Protein AF-A0A940F5U0-F1 (afdb_monomer_lite)

Structure (mmCIF, N/CA/C/O backbone):
data_AF-A0A940F5U0-F1
#
_entry.id   AF-A0A940F5U0-F1
#
loop_
_atom_site.group_PDB
_atom_site.id
_atom_site.type_symbol
_atom_site.label_atom_id
_atom_site.label_alt_id
_atom_site.label_comp_id
_atom_site.label_asym_id
_atom_site.label_entity_id
_atom_site.label_seq_id
_atom_site.pdbx_PDB_ins_code
_atom_site.Cartn_x
_atom_site.Cartn_y
_atom_site.Cartn_z
_atom_site.occupancy
_atom_site.B_iso_or_equiv
_atom_site.auth_seq_id
_atom_site.auth_comp_id
_atom_site.auth_asym_id
_atom_site.auth_atom_id
_atom_site.pdbx_PDB_model_num
ATOM 1 N N . MET A 1 1 ? 65.791 16.416 -3.874 1.00 50.41 1 MET A N 1
ATOM 2 C CA . MET A 1 1 ? 64.591 17.011 -4.514 1.00 50.41 1 MET A CA 1
ATOM 3 C C . MET A 1 1 ? 63.719 16.022 -5.320 1.00 50.41 1 MET A C 1
ATOM 5 O O . MET A 1 1 ? 62.826 16.470 -6.017 1.00 50.41 1 MET A O 1
ATOM 9 N N . ARG A 1 2 ? 63.884 14.686 -5.213 1.00 50.22 2 ARG A N 1
ATOM 10 C CA . ARG A 1 2 ? 63.085 13.700 -5.991 1.00 50.22 2 ARG A CA 1
ATOM 11 C C . ARG A 1 2 ? 61.878 13.083 -5.256 1.00 50.22 2 ARG A C 1
ATOM 13 O O . ARG A 1 2 ? 61.068 12.420 -5.884 1.00 50.22 2 ARG A O 1
ATOM 20 N N . ARG A 1 3 ? 61.740 13.297 -3.940 1.00 48.62 3 ARG A N 1
ATOM 21 C CA . ARG A 1 3 ? 60.676 12.680 -3.115 1.00 48.62 3 ARG A CA 1
ATOM 22 C C . ARG A 1 3 ? 59.359 13.468 -3.087 1.00 48.62 3 ARG A C 1
ATOM 24 O O . ARG A 1 3 ? 58.320 12.882 -2.823 1.00 48.62 3 ARG A O 1
ATOM 31 N N . ALA A 1 4 ? 59.393 14.763 -3.412 1.00 49.12 4 ALA A N 1
ATOM 32 C CA . ALA A 1 4 ? 58.194 15.603 -3.454 1.00 49.12 4 ALA A CA 1
ATOM 33 C C . ALA A 1 4 ? 57.308 15.303 -4.681 1.00 49.12 4 ALA A C 1
ATOM 35 O O . ALA A 1 4 ? 56.089 15.292 -4.562 1.00 49.12 4 ALA A O 1
ATOM 36 N N . GLY A 1 5 ? 57.904 14.977 -5.836 1.00 49.81 5 GLY A N 1
ATOM 37 C CA . GLY A 1 5 ? 57.149 14.674 -7.062 1.00 49.81 5 GLY A CA 1
ATOM 38 C C . GLY A 1 5 ? 56.349 13.368 -6.995 1.00 49.81 5 GLY A C 1
ATOM 39 O O . GLY A 1 5 ? 55.249 13.297 -7.531 1.00 49.81 5 GLY A O 1
ATOM 40 N N . ALA A 1 6 ? 56.861 12.358 -6.283 1.00 55.09 6 ALA A N 1
ATOM 41 C CA . ALA A 1 6 ? 56.169 11.079 -6.116 1.00 55.09 6 ALA A CA 1
ATOM 42 C C . ALA A 1 6 ? 54.923 11.202 -5.221 1.00 55.09 6 ALA A C 1
ATOM 44 O O . ALA A 1 6 ? 53.890 10.614 -5.523 1.00 55.09 6 ALA A O 1
ATOM 45 N N . LEU A 1 7 ? 54.995 12.013 -4.159 1.00 55.41 7 LEU A N 1
ATOM 46 C CA . LEU A 1 7 ? 53.852 12.270 -3.277 1.00 55.41 7 LEU A CA 1
ATOM 47 C C . LEU A 1 7 ? 52.748 13.061 -3.985 1.00 55.41 7 LEU A C 1
ATOM 49 O O . LEU A 1 7 ? 51.576 12.730 -3.835 1.00 55.41 7 LEU A O 1
ATOM 53 N N . VAL A 1 8 ? 53.115 14.051 -4.803 1.00 59.88 8 VAL A N 1
ATOM 54 C CA . VAL A 1 8 ? 52.146 14.822 -5.597 1.00 59.88 8 VAL A CA 1
ATOM 55 C C . VAL A 1 8 ? 51.451 13.931 -6.627 1.00 59.88 8 VAL A C 1
ATOM 57 O O . VAL A 1 8 ? 50.237 14.019 -6.763 1.00 59.88 8 VAL A O 1
ATOM 60 N N . ALA A 1 9 ? 52.177 13.030 -7.296 1.00 60.88 9 ALA A N 1
ATOM 61 C CA . ALA A 1 9 ? 51.595 12.112 -8.276 1.00 60.88 9 ALA A CA 1
ATOM 62 C C . ALA A 1 9 ? 50.605 11.115 -7.646 1.00 60.88 9 ALA A C 1
ATOM 64 O O . ALA A 1 9 ? 49.528 10.895 -8.193 1.00 60.88 9 ALA A O 1
ATOM 65 N N . VAL A 1 10 ? 50.929 10.555 -6.475 1.00 63.38 10 VAL A N 1
ATOM 66 C CA . VAL A 1 10 ? 50.022 9.648 -5.750 1.00 63.38 10 VAL A CA 1
ATOM 67 C C . VAL A 1 10 ? 48.771 10.389 -5.276 1.00 63.38 10 VAL A C 1
ATOM 69 O O . VAL A 1 10 ? 47.666 9.878 -5.440 1.00 63.38 10 VAL A O 1
ATOM 72 N N . LEU A 1 11 ? 48.921 11.615 -4.762 1.00 65.56 11 LEU A N 1
ATOM 73 C CA . LEU A 1 11 ? 47.785 12.437 -4.344 1.00 65.56 11 LEU A CA 1
ATOM 74 C C . LEU A 1 11 ? 46.858 12.765 -5.527 1.00 65.56 11 LEU A C 1
ATOM 76 O O . LEU A 1 11 ? 45.642 12.701 -5.386 1.00 65.56 11 LEU A O 1
ATOM 80 N N . LEU A 1 12 ? 47.427 13.061 -6.701 1.00 63.50 12 LEU A N 1
ATOM 81 C CA . LEU A 1 12 ? 46.672 13.370 -7.918 1.00 63.50 12 LEU A CA 1
ATOM 82 C C . LEU A 1 12 ? 45.922 12.149 -8.459 1.00 63.50 12 LEU A C 1
ATOM 84 O O . LEU A 1 12 ? 44.781 12.291 -8.883 1.00 63.50 12 LEU A O 1
ATOM 88 N N . VAL A 1 13 ? 46.515 10.952 -8.389 1.00 66.00 13 VAL A N 1
ATOM 89 C CA . VAL A 1 13 ? 45.855 9.694 -8.783 1.00 66.00 13 VAL A CA 1
ATOM 90 C C . VAL A 1 13 ? 44.726 9.335 -7.816 1.00 66.00 13 VAL A C 1
ATOM 92 O O . VAL A 1 13 ? 43.636 8.990 -8.264 1.00 66.00 13 VAL A O 1
ATOM 95 N N . VAL A 1 14 ? 44.936 9.474 -6.504 1.00 62.88 14 VAL A N 1
ATOM 96 C CA . VAL A 1 14 ? 43.884 9.241 -5.497 1.00 62.88 14 VAL A CA 1
ATOM 97 C C . VAL A 1 14 ? 42.741 10.247 -5.660 1.00 62.88 14 VAL A C 1
ATOM 99 O O . VAL A 1 14 ? 41.576 9.856 -5.614 1.00 62.88 14 VAL A O 1
ATOM 102 N N . LEU A 1 15 ? 43.053 11.518 -5.938 1.00 62.47 15 LEU A N 1
ATOM 103 C CA . LEU A 1 15 ? 42.054 12.544 -6.236 1.00 62.47 15 LEU A CA 1
ATOM 104 C C . LEU A 1 15 ? 41.286 12.229 -7.531 1.00 62.47 15 LEU A C 1
ATOM 106 O O . LEU A 1 15 ? 40.072 12.392 -7.562 1.00 62.47 15 LEU A O 1
ATOM 110 N N . LEU A 1 16 ? 41.954 11.727 -8.578 1.00 58.72 16 LEU A N 1
ATOM 111 C CA . LEU A 1 16 ? 41.307 11.338 -9.839 1.00 58.72 16 LEU A CA 1
ATOM 112 C C . LEU A 1 16 ? 40.365 10.134 -9.664 1.00 58.72 16 LEU A C 1
ATOM 114 O O . LEU A 1 16 ? 39.284 10.110 -10.250 1.00 58.72 16 LEU A O 1
ATOM 118 N N . VAL A 1 17 ? 40.754 9.157 -8.837 1.00 60.25 17 VAL A N 1
ATOM 119 C CA . VAL A 1 17 ? 39.929 7.985 -8.499 1.00 60.25 17 VAL A CA 1
ATOM 120 C C . VAL A 1 17 ? 38.718 8.396 -7.654 1.00 60.25 17 VAL A C 1
ATOM 122 O O . VAL A 1 17 ? 37.606 7.950 -7.932 1.00 60.25 17 VAL A O 1
ATOM 125 N N . LEU A 1 18 ? 38.895 9.306 -6.689 1.00 56.06 18 LEU A N 1
ATOM 126 C CA . LEU A 1 18 ? 37.797 9.875 -5.894 1.00 56.06 18 LEU A CA 1
ATOM 127 C C . LEU A 1 18 ? 36.843 10.734 -6.739 1.00 56.06 18 LEU A C 1
ATOM 129 O O . LEU A 1 18 ? 35.634 10.688 -6.532 1.00 56.06 18 LEU A O 1
ATOM 133 N N . LEU A 1 19 ? 37.358 11.476 -7.723 1.00 55.09 19 LEU A N 1
ATOM 134 C CA . LEU A 1 19 ? 36.536 12.270 -8.639 1.00 55.09 19 LEU A CA 1
ATOM 135 C C . LEU A 1 19 ? 35.773 11.397 -9.648 1.00 55.09 19 LEU A C 1
ATOM 137 O O . LEU A 1 19 ? 34.641 11.731 -9.986 1.00 55.09 19 LEU A O 1
ATOM 141 N N . CYS A 1 20 ? 36.328 10.260 -10.082 1.00 52.28 20 CYS A N 1
ATOM 142 C CA . CYS A 1 20 ? 35.603 9.314 -10.939 1.00 52.28 20 CYS A CA 1
ATOM 143 C C . CYS A 1 20 ? 34.516 8.542 -10.171 1.00 52.28 20 CYS A C 1
ATOM 145 O O . CYS A 1 20 ? 33.451 8.284 -10.733 1.00 52.28 20 CYS A O 1
ATOM 147 N N . ALA A 1 21 ? 34.729 8.243 -8.884 1.00 48.53 21 ALA A N 1
ATOM 148 C CA . ALA A 1 21 ? 33.741 7.569 -8.035 1.00 48.53 21 ALA A CA 1
ATOM 149 C C . ALA A 1 21 ? 32.505 8.434 -7.701 1.00 48.53 21 ALA A C 1
ATOM 151 O O . ALA A 1 21 ? 31.479 7.896 -7.296 1.00 48.53 21 ALA A O 1
ATOM 152 N N . CYS A 1 22 ? 32.564 9.752 -7.926 1.00 50.69 22 CYS A N 1
ATOM 153 C CA . CYS A 1 22 ? 31.440 10.677 -7.729 1.00 50.69 22 CYS A CA 1
ATOM 154 C C . CYS A 1 22 ? 30.674 11.018 -9.025 1.00 50.69 22 CYS A C 1
ATOM 156 O O . CYS A 1 22 ? 29.855 11.935 -9.025 1.00 50.69 22 CYS A O 1
ATOM 158 N N . THR A 1 23 ? 30.912 10.306 -10.135 1.00 48.03 23 THR A N 1
ATOM 159 C CA . THR A 1 23 ? 30.204 10.532 -11.414 1.00 48.03 23 THR A CA 1
ATOM 160 C C . THR A 1 23 ? 29.040 9.574 -11.670 1.00 48.03 23 THR A C 1
ATOM 162 O O . THR A 1 23 ? 28.648 9.370 -12.821 1.00 48.03 23 THR A O 1
ATOM 165 N N . THR A 1 24 ? 28.390 9.052 -10.625 1.00 50.66 24 THR A N 1
ATOM 166 C CA . THR A 1 24 ? 26.987 8.631 -10.757 1.00 50.66 24 THR A CA 1
ATOM 167 C C . THR A 1 24 ? 26.139 9.882 -10.949 1.00 50.66 24 THR A C 1
ATOM 169 O O . THR A 1 24 ? 25.571 10.472 -10.035 1.00 50.66 24 THR A O 1
ATOM 172 N N . ARG A 1 25 ? 26.129 10.334 -12.201 1.00 46.19 25 ARG A N 1
ATOM 173 C CA . ARG A 1 25 ? 25.286 11.389 -12.733 1.00 46.19 25 ARG A CA 1
ATOM 174 C C . ARG A 1 25 ? 23.859 11.095 -12.287 1.00 46.19 25 ARG A C 1
ATOM 176 O O . ARG A 1 25 ? 23.251 10.144 -12.778 1.00 46.19 25 ARG A O 1
ATOM 183 N N . ALA A 1 26 ? 23.342 11.897 -11.362 1.00 47.44 26 ALA A N 1
ATOM 184 C CA . ALA A 1 26 ? 21.916 11.944 -11.088 1.00 47.44 26 ALA A CA 1
ATOM 185 C C . ALA A 1 26 ? 21.202 12.107 -12.443 1.00 47.44 26 ALA A C 1
ATOM 187 O O . ALA A 1 26 ? 21.392 13.116 -13.125 1.00 47.44 26 ALA A O 1
ATOM 188 N N . GLY A 1 27 ? 20.499 11.063 -12.893 1.00 49.84 27 GLY A N 1
ATOM 189 C CA . GLY A 1 27 ? 19.771 11.050 -14.165 1.00 49.84 27 GLY A CA 1
ATOM 190 C C . GLY A 1 27 ? 20.209 10.032 -15.228 1.00 49.84 27 GLY A C 1
ATOM 191 O O . GLY A 1 27 ? 19.512 9.931 -16.240 1.00 49.84 27 GLY A O 1
ATOM 192 N N . SER A 1 28 ? 21.291 9.261 -15.042 1.00 55.22 28 SER A N 1
ATOM 193 C CA . SER A 1 28 ? 21.504 8.062 -15.877 1.00 55.22 28 SER A CA 1
ATOM 194 C C . SER A 1 28 ? 20.509 6.975 -15.449 1.00 55.22 28 SER A C 1
ATOM 196 O O . SER A 1 28 ? 20.365 6.781 -14.240 1.00 55.22 28 SER A O 1
ATOM 198 N N . PRO A 1 29 ? 19.810 6.288 -16.375 1.00 62.50 29 PRO A N 1
ATOM 199 C CA . PRO A 1 29 ? 18.928 5.184 -16.007 1.00 62.50 29 PRO A CA 1
ATOM 200 C C . PRO A 1 29 ? 19.711 4.149 -15.197 1.00 62.50 29 PRO A C 1
ATOM 202 O O . PRO A 1 29 ? 20.870 3.850 -15.513 1.00 62.50 29 PRO A O 1
ATOM 205 N N . ALA A 1 30 ? 19.098 3.646 -14.126 1.00 70.50 30 ALA A N 1
ATOM 206 C CA . ALA A 1 30 ? 19.674 2.549 -13.366 1.00 70.50 30 ALA A CA 1
ATOM 207 C C . ALA A 1 30 ? 19.835 1.326 -14.284 1.00 70.50 30 ALA A C 1
ATOM 209 O O . ALA A 1 30 ? 19.037 1.112 -15.196 1.00 70.50 30 ALA A O 1
ATOM 210 N N . GLY A 1 31 ? 20.862 0.507 -14.041 1.00 82.06 31 GLY A N 1
ATOM 211 C CA . GLY A 1 31 ? 20.922 -0.813 -14.664 1.00 82.06 31 GLY A CA 1
ATOM 212 C C . GLY A 1 31 ? 19.680 -1.618 -14.277 1.00 82.06 31 GLY A C 1
ATOM 213 O O . GLY A 1 31 ? 19.194 -1.494 -13.153 1.00 82.06 31 GLY A O 1
ATOM 214 N N . GLU A 1 32 ? 19.166 -2.444 -15.189 1.00 87.75 32 GLU A N 1
ATOM 215 C CA . GLU A 1 32 ? 17.914 -3.185 -14.980 1.00 87.75 32 GLU A CA 1
ATOM 216 C C . GLU A 1 32 ? 17.922 -4.006 -13.679 1.00 87.75 32 GLU A C 1
ATOM 218 O O . GLU A 1 32 ? 16.943 -3.998 -12.938 1.00 87.75 32 GLU A O 1
ATOM 223 N N . SER A 1 33 ? 19.048 -4.646 -13.349 1.00 87.56 33 SER A N 1
ATOM 224 C CA . SER A 1 33 ? 19.216 -5.389 -12.096 1.00 87.56 33 SER A CA 1
ATOM 225 C C . SER A 1 33 ? 19.124 -4.499 -10.854 1.00 87.56 33 SER A C 1
ATOM 227 O O . SER A 1 33 ? 18.474 -4.879 -9.888 1.00 87.56 33 SER A O 1
ATOM 229 N N . ALA A 1 34 ? 19.723 -3.306 -10.889 1.00 89.62 34 ALA A N 1
ATOM 230 C CA . ALA A 1 34 ? 19.695 -2.365 -9.772 1.00 89.62 34 ALA A CA 1
ATOM 231 C C . ALA A 1 34 ? 18.292 -1.777 -9.567 1.00 89.62 34 ALA A C 1
ATOM 233 O O . ALA A 1 34 ? 17.826 -1.660 -8.437 1.00 89.62 34 ALA A O 1
ATOM 234 N N . TRP A 1 35 ? 17.592 -1.449 -10.659 1.00 92.88 35 TRP A N 1
ATOM 235 C CA . TRP A 1 35 ? 16.200 -1.009 -10.578 1.00 92.88 35 TRP A CA 1
ATOM 236 C C . TRP A 1 35 ? 15.288 -2.118 -10.043 1.00 92.88 35 TRP A C 1
ATOM 238 O O . TRP A 1 35 ? 14.481 -1.846 -9.159 1.00 92.88 35 TRP A O 1
ATOM 248 N N . ARG A 1 36 ? 15.448 -3.366 -10.512 1.00 93.00 36 ARG A N 1
ATOM 249 C CA . ARG A 1 36 ? 14.685 -4.519 -10.002 1.00 93.00 36 ARG A CA 1
ATOM 250 C C . ARG A 1 36 ? 14.919 -4.757 -8.516 1.00 93.00 36 ARG A C 1
ATOM 252 O O . ARG A 1 36 ? 13.953 -4.938 -7.789 1.00 93.00 36 ARG A O 1
ATOM 259 N N . GLU A 1 37 ? 16.169 -4.734 -8.061 1.00 92.62 37 GLU A N 1
ATOM 260 C CA . GLU A 1 37 ? 16.502 -4.886 -6.639 1.00 92.62 37 GLU A CA 1
ATOM 261 C C . GLU A 1 37 ? 15.839 -3.788 -5.799 1.00 92.62 37 GLU A C 1
ATOM 263 O O . GLU A 1 37 ? 15.273 -4.053 -4.739 1.00 92.62 37 GLU A O 1
ATOM 268 N N . GLN A 1 38 ? 15.842 -2.548 -6.294 1.00 93.75 38 GLN A N 1
ATOM 269 C CA . GLN A 1 38 ? 15.208 -1.443 -5.587 1.00 93.75 38 GLN A CA 1
ATOM 270 C C . GLN A 1 38 ? 13.675 -1.523 -5.611 1.00 93.75 38 GLN A C 1
ATOM 272 O O . GLN A 1 38 ? 13.039 -1.186 -4.611 1.00 93.75 38 GLN A O 1
ATOM 277 N N . ALA A 1 39 ? 13.089 -2.003 -6.711 1.00 95.25 39 ALA A N 1
ATOM 278 C CA . ALA A 1 39 ? 11.664 -2.299 -6.814 1.00 95.25 39 ALA A CA 1
ATOM 279 C C . ALA A 1 39 ? 11.258 -3.421 -5.841 1.00 95.25 39 ALA A C 1
ATOM 281 O O . ALA A 1 39 ? 10.289 -3.268 -5.103 1.00 95.25 39 ALA A O 1
ATOM 282 N N . ASP A 1 40 ? 12.030 -4.509 -5.770 1.00 95.56 40 ASP A N 1
ATOM 283 C CA . ASP A 1 40 ? 11.808 -5.602 -4.819 1.00 95.56 40 ASP A CA 1
ATOM 284 C C . ASP A 1 40 ? 11.850 -5.097 -3.374 1.00 95.56 40 ASP A C 1
ATOM 286 O O . ASP A 1 40 ? 10.932 -5.343 -2.590 1.00 95.56 40 ASP A O 1
ATOM 290 N N . LYS A 1 41 ? 12.876 -4.303 -3.045 1.00 95.38 41 LYS A N 1
ATOM 291 C CA . LYS A 1 41 ? 13.051 -3.715 -1.718 1.00 95.38 41 LYS A CA 1
ATOM 292 C C . LYS A 1 41 ? 11.865 -2.834 -1.321 1.00 95.38 41 LYS A C 1
ATOM 294 O O . LYS A 1 41 ? 11.351 -2.966 -0.210 1.00 95.38 41 LYS A O 1
ATOM 299 N N . VAL A 1 42 ? 11.431 -1.927 -2.199 1.00 97.38 42 VAL A N 1
ATOM 300 C CA . VAL A 1 42 ? 10.359 -0.975 -1.870 1.00 97.38 42 VAL A CA 1
ATOM 301 C C . VAL A 1 42 ? 8.988 -1.655 -1.804 1.00 97.38 42 VAL A C 1
ATOM 303 O O . VAL A 1 42 ? 8.193 -1.330 -0.922 1.00 97.38 42 VAL A O 1
ATOM 306 N N . LEU A 1 43 ? 8.725 -2.642 -2.667 1.00 97.62 43 LEU A N 1
ATOM 307 C CA . LEU A 1 43 ? 7.508 -3.454 -2.603 1.00 97.62 43 LEU A CA 1
ATOM 308 C C . LEU A 1 43 ? 7.493 -4.308 -1.331 1.00 97.62 43 LEU A C 1
ATOM 310 O O . LEU A 1 43 ? 6.488 -4.330 -0.623 1.00 97.62 43 LEU A O 1
ATOM 314 N N . GLY A 1 44 ? 8.623 -4.920 -0.968 1.00 96.94 44 GLY A N 1
ATOM 315 C CA . GLY A 1 44 ? 8.777 -5.638 0.298 1.00 96.94 44 GLY A CA 1
ATOM 316 C C . GLY A 1 44 ? 8.560 -4.741 1.522 1.00 96.94 44 GLY A C 1
ATOM 317 O O . GLY A 1 44 ? 7.911 -5.155 2.483 1.00 96.94 44 GLY A O 1
ATOM 318 N N . ALA A 1 45 ? 9.026 -3.489 1.482 1.00 97.81 45 ALA A N 1
ATOM 319 C CA . ALA A 1 45 ? 8.753 -2.508 2.531 1.00 97.81 45 ALA A CA 1
ATOM 320 C C . ALA A 1 45 ? 7.255 -2.171 2.632 1.00 97.81 45 ALA A C 1
ATOM 322 O O . ALA A 1 45 ? 6.710 -2.153 3.735 1.00 97.81 45 ALA A O 1
ATOM 323 N N . ALA A 1 46 ? 6.571 -1.967 1.502 1.00 98.25 46 ALA A N 1
ATOM 324 C CA . ALA A 1 46 ? 5.128 -1.722 1.474 1.00 98.25 46 ALA A CA 1
ATOM 325 C C . ALA A 1 46 ? 4.328 -2.908 2.030 1.00 98.25 46 ALA A C 1
ATOM 327 O O . ALA A 1 46 ? 3.452 -2.716 2.877 1.00 98.25 46 ALA A O 1
ATOM 328 N N . MET A 1 47 ? 4.675 -4.132 1.620 1.00 98.31 47 MET A N 1
ATOM 329 C CA . MET A 1 47 ? 4.083 -5.363 2.148 1.00 98.31 47 MET A CA 1
ATOM 330 C C . MET A 1 47 ? 4.316 -5.501 3.653 1.00 98.31 47 MET A C 1
ATOM 332 O O . MET A 1 47 ? 3.382 -5.808 4.387 1.00 98.31 47 MET A O 1
ATOM 336 N N . SER A 1 48 ? 5.536 -5.239 4.132 1.00 98.25 48 SER A N 1
ATOM 337 C CA . SER A 1 48 ? 5.864 -5.273 5.562 1.00 98.25 48 SER A CA 1
ATOM 338 C C . SER A 1 48 ? 5.004 -4.285 6.356 1.00 98.25 48 SER A C 1
ATOM 340 O O . SER A 1 48 ? 4.340 -4.679 7.315 1.00 98.25 48 SER A O 1
ATOM 342 N N . SER A 1 49 ? 4.907 -3.030 5.900 1.00 98.50 49 SER A N 1
ATOM 343 C CA . SER A 1 49 ? 4.078 -2.008 6.549 1.00 98.50 49 SER A CA 1
ATOM 344 C C . SER A 1 49 ? 2.586 -2.366 6.549 1.00 98.50 49 SER A C 1
ATOM 346 O O . SER A 1 49 ? 1.906 -2.170 7.560 1.00 98.50 49 SER A O 1
ATOM 348 N N . LEU A 1 50 ? 2.057 -2.926 5.456 1.00 98.44 50 LEU A N 1
ATOM 349 C CA . LEU A 1 50 ? 0.674 -3.419 5.404 1.00 98.44 50 LEU A CA 1
ATOM 350 C C . LEU A 1 50 ? 0.460 -4.646 6.296 1.00 98.44 50 LEU A C 1
ATOM 352 O O . LEU A 1 50 ? -0.581 -4.749 6.940 1.00 98.44 50 LEU A O 1
ATOM 356 N N . GLY A 1 51 ? 1.446 -5.537 6.396 1.00 98.00 51 GLY A N 1
ATOM 357 C CA . GLY A 1 51 ? 1.442 -6.657 7.335 1.00 98.00 51 GLY A CA 1
ATOM 358 C C . GLY A 1 51 ? 1.376 -6.181 8.786 1.00 98.00 51 GLY A C 1
ATOM 359 O O . GLY A 1 51 ? 0.563 -6.677 9.562 1.00 98.00 51 GL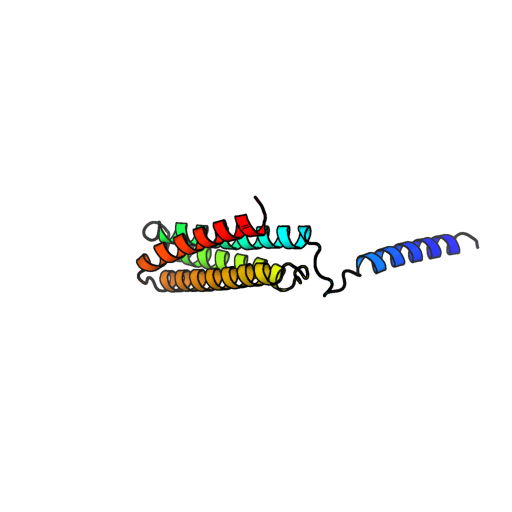Y A O 1
ATOM 360 N N . THR A 1 52 ? 2.143 -5.147 9.141 1.00 98.25 52 THR A N 1
ATOM 361 C CA . THR A 1 52 ? 2.038 -4.486 10.448 1.00 98.25 52 THR A CA 1
ATOM 362 C C . THR A 1 52 ? 0.635 -3.931 10.685 1.00 98.25 52 THR A C 1
ATOM 364 O O . THR A 1 52 ? 0.048 -4.175 11.739 1.00 98.25 52 THR A O 1
ATOM 367 N N . ALA A 1 53 ? 0.059 -3.228 9.707 1.00 98.06 53 ALA A N 1
ATOM 368 C CA . ALA A 1 53 ? -1.300 -2.710 9.828 1.00 98.06 53 ALA A CA 1
ATOM 369 C C . ALA A 1 53 ? -2.335 -3.826 9.996 1.00 98.06 53 ALA A C 1
ATOM 371 O O . ALA A 1 53 ? -3.236 -3.704 10.823 1.00 98.06 53 ALA A O 1
ATOM 372 N N . ARG A 1 54 ? -2.183 -4.935 9.270 1.00 97.38 54 ARG A N 1
ATOM 373 C CA . ARG A 1 54 ? -3.026 -6.120 9.417 1.00 97.38 54 ARG A CA 1
ATOM 374 C C . ARG A 1 54 ? -2.971 -6.675 10.839 1.00 97.38 54 ARG A C 1
ATOM 376 O O . ARG A 1 54 ? -4.026 -6.850 11.434 1.00 97.38 54 ARG A O 1
ATOM 383 N N . VAL A 1 55 ? -1.775 -6.869 11.400 1.00 96.81 55 VAL A N 1
ATOM 384 C CA . VAL A 1 55 ? -1.606 -7.348 12.784 1.00 96.81 55 VAL A CA 1
ATOM 385 C C . VAL A 1 55 ? -2.284 -6.405 13.777 1.00 96.81 55 VAL A C 1
ATOM 387 O O . VAL A 1 55 ? -3.002 -6.868 14.661 1.00 96.81 55 VAL A O 1
ATOM 390 N N . VAL A 1 56 ? -2.120 -5.089 13.611 1.00 97.06 56 VAL A N 1
ATOM 391 C CA . VAL A 1 56 ? -2.790 -4.100 14.469 1.00 97.06 56 VAL A CA 1
ATOM 392 C C . VAL A 1 56 ? -4.312 -4.221 14.377 1.00 97.06 56 VAL A C 1
ATOM 394 O O . VAL A 1 56 ? -4.990 -4.209 15.398 1.00 97.06 56 VAL A O 1
ATOM 397 N N . LEU A 1 57 ? -4.855 -4.367 13.168 1.00 96.25 57 LEU A N 1
ATOM 398 C CA . LEU A 1 57 ? -6.295 -4.495 12.959 1.00 96.25 57 LEU A CA 1
ATOM 399 C C . LEU A 1 57 ? -6.865 -5.834 13.444 1.00 96.25 57 LEU A C 1
ATOM 401 O O . LEU A 1 57 ? -8.034 -5.888 13.816 1.00 96.25 57 LEU A O 1
ATOM 405 N N . GLU A 1 58 ? -6.100 -6.921 13.389 1.00 95.19 58 GLU A N 1
ATOM 406 C CA . GLU A 1 58 ? -6.516 -8.247 13.869 1.00 95.19 58 GLU A CA 1
ATOM 407 C C . GLU A 1 58 ? -6.515 -8.344 15.402 1.00 95.19 58 GLU A C 1
ATOM 409 O O . GLU A 1 58 ? -7.237 -9.170 15.948 1.00 95.19 58 GLU A O 1
ATOM 414 N N . ASN A 1 59 ? -5.754 -7.482 16.085 1.00 94.31 59 ASN A N 1
ATOM 415 C CA . ASN A 1 59 ? -5.591 -7.476 17.542 1.00 94.31 59 ASN A CA 1
ATOM 416 C C . ASN A 1 59 ? -6.067 -6.146 18.164 1.00 94.31 59 ASN A C 1
ATOM 418 O O . ASN A 1 59 ? -5.507 -5.682 19.158 1.00 94.31 59 ASN A O 1
ATOM 422 N N . ASP A 1 60 ? -7.075 -5.498 17.573 1.00 86.25 60 ASP A N 1
ATOM 423 C CA . ASP A 1 60 ? -7.537 -4.160 17.975 1.00 86.25 60 ASP A CA 1
ATOM 424 C C . ASP A 1 60 ? -8.138 -4.104 19.391 1.00 86.25 60 ASP A C 1
ATOM 426 O O . ASP A 1 60 ? -8.158 -3.036 20.002 1.00 86.25 60 ASP A O 1
ATOM 430 N N . THR A 1 61 ? -8.574 -5.242 19.939 1.00 88.81 61 THR A N 1
ATOM 431 C CA . THR A 1 61 ? -9.038 -5.369 21.331 1.00 88.81 61 THR A CA 1
ATOM 432 C C . THR A 1 61 ? -7.927 -5.683 22.330 1.00 88.81 61 THR A C 1
ATOM 434 O O . THR A 1 61 ? -8.076 -5.383 23.514 1.00 88.81 61 THR A O 1
ATOM 437 N N . ASP A 1 62 ? -6.827 -6.275 21.864 1.00 92.81 62 ASP A N 1
ATOM 438 C CA . ASP A 1 62 ? -5.791 -6.868 22.719 1.00 92.81 62 ASP A CA 1
ATOM 439 C C . ASP A 1 62 ? -4.524 -5.999 22.788 1.00 92.81 62 ASP A C 1
ATOM 441 O O . ASP A 1 62 ? -3.692 -6.153 23.686 1.00 92.81 62 ASP A O 1
ATOM 445 N N . LEU A 1 63 ? -4.376 -5.052 21.857 1.00 93.56 63 LEU A N 1
ATOM 446 C CA . LEU A 1 63 ? -3.273 -4.100 21.826 1.00 93.56 63 LEU A CA 1
ATOM 447 C C . LEU A 1 63 ? -3.617 -2.814 22.591 1.00 93.56 63 LEU A C 1
ATOM 449 O O . LEU A 1 63 ? -4.660 -2.204 22.348 1.00 93.56 63 LEU A O 1
ATOM 453 N N . PRO A 1 64 ? -2.710 -2.303 23.448 1.00 96.31 64 PRO A N 1
ATOM 454 C CA . PRO A 1 64 ? -2.862 -0.967 24.004 1.00 96.31 64 PRO A CA 1
ATOM 455 C C . PRO A 1 64 ? -2.977 0.072 22.882 1.00 96.31 64 PRO A C 1
ATOM 457 O O . PRO A 1 64 ? -2.092 0.172 22.032 1.00 96.31 64 PRO A O 1
ATOM 460 N N . HIS A 1 65 ? -4.029 0.892 22.899 1.00 94.88 65 HIS A N 1
ATOM 461 C CA . HIS A 1 65 ? -4.276 1.893 21.855 1.00 94.88 65 HIS A CA 1
ATOM 462 C C . HIS A 1 65 ? -3.051 2.784 21.527 1.00 94.88 65 HIS A C 1
ATOM 464 O O . HIS A 1 65 ? -2.736 2.934 20.345 1.00 94.88 65 HIS A O 1
ATOM 470 N N . PRO A 1 66 ? -2.279 3.308 22.507 1.00 96.94 66 PRO A N 1
ATOM 471 C CA . PRO A 1 66 ? -1.067 4.076 22.203 1.00 96.94 66 PRO A CA 1
ATOM 472 C C . PRO A 1 66 ? -0.017 3.280 21.417 1.00 96.94 66 PRO A C 1
ATOM 474 O O . PRO A 1 66 ? 0.650 3.830 20.544 1.00 96.94 66 PRO A O 1
ATOM 477 N N . TYR A 1 67 ? 0.110 1.980 21.695 1.00 96.56 67 TYR A N 1
ATOM 478 C CA . TYR A 1 67 ? 1.029 1.098 20.982 1.00 96.56 67 TYR A CA 1
ATOM 479 C C . TYR A 1 67 ? 0.589 0.895 19.528 1.00 96.56 67 TYR A C 1
ATOM 481 O O . TYR A 1 67 ? 1.415 1.002 18.623 1.00 96.56 67 TYR A O 1
ATOM 489 N N . ALA A 1 68 ? -0.708 0.673 19.288 1.00 96.81 68 ALA A N 1
ATOM 490 C CA . ALA A 1 68 ? -1.262 0.539 17.941 1.00 96.81 68 ALA A CA 1
ATOM 491 C C . ALA A 1 68 ? -1.022 1.799 17.087 1.00 96.81 68 ALA A C 1
ATOM 493 O O . ALA A 1 68 ? -0.594 1.698 15.936 1.00 96.81 68 ALA A O 1
ATOM 494 N N . VAL A 1 69 ? -1.232 2.988 17.664 1.00 97.38 69 VAL A N 1
ATOM 495 C CA . VAL A 1 69 ? -1.011 4.271 16.977 1.00 97.38 69 VAL A CA 1
ATOM 496 C C . VAL A 1 69 ? 0.459 4.462 16.596 1.00 97.38 69 VAL A C 1
ATOM 498 O O . VAL A 1 69 ? 0.744 4.745 15.432 1.00 97.38 69 VAL A O 1
ATOM 501 N N . VAL A 1 70 ? 1.389 4.274 17.540 1.00 97.88 70 VAL A N 1
ATOM 502 C CA . VAL A 1 70 ? 2.834 4.431 17.283 1.00 97.88 70 VAL A CA 1
ATOM 503 C C . VAL A 1 70 ? 3.319 3.417 16.247 1.00 97.88 70 VAL A C 1
ATOM 505 O O . VAL A 1 70 ? 3.986 3.785 15.286 1.00 97.88 70 VAL A O 1
ATOM 508 N N . THR A 1 71 ? 2.898 2.159 16.373 1.00 97.94 71 THR A N 1
ATOM 509 C CA . THR A 1 71 ? 3.274 1.084 15.444 1.00 97.94 71 THR A CA 1
ATOM 510 C C . THR A 1 71 ? 2.870 1.405 13.999 1.00 97.94 71 THR A C 1
ATOM 512 O O . THR A 1 71 ? 3.647 1.202 13.065 1.00 97.94 71 THR A O 1
ATOM 515 N N . LEU A 1 72 ? 1.671 1.961 13.791 1.00 98.12 72 LEU A N 1
ATOM 516 C CA . LEU A 1 72 ? 1.212 2.380 12.463 1.00 98.12 72 LEU A CA 1
ATOM 517 C C . LEU A 1 72 ? 1.977 3.601 11.932 1.00 98.12 72 LEU A C 1
ATOM 519 O O . LEU A 1 72 ? 2.260 3.672 10.736 1.00 98.12 72 LEU A O 1
ATOM 523 N N . GLN A 1 73 ? 2.330 4.554 12.796 1.00 98.00 73 GLN A N 1
ATOM 524 C CA . GLN A 1 73 ? 3.144 5.713 12.410 1.00 98.00 73 GLN A CA 1
ATOM 525 C C . GLN A 1 73 ? 4.558 5.300 11.981 1.00 98.00 73 GLN A C 1
ATOM 527 O O . GLN A 1 73 ? 5.073 5.817 10.983 1.00 98.00 73 GLN A O 1
ATOM 532 N N . ASP A 1 74 ? 5.161 4.334 12.672 1.00 98.06 74 ASP A N 1
ATOM 533 C CA . ASP A 1 74 ? 6.471 3.780 12.321 1.00 98.06 74 ASP A CA 1
ATOM 534 C C . ASP A 1 74 ? 6.430 3.035 10.980 1.00 98.06 74 ASP A C 1
ATOM 536 O O . ASP A 1 74 ? 7.336 3.189 10.150 1.00 98.06 74 ASP A O 1
ATOM 540 N N . ALA A 1 75 ? 5.351 2.288 10.725 1.00 97.88 75 ALA A N 1
ATOM 541 C CA . ALA A 1 75 ? 5.118 1.612 9.450 1.00 97.88 75 ALA A CA 1
ATOM 542 C C . ALA A 1 75 ? 4.989 2.608 8.281 1.00 97.88 75 ALA A C 1
ATOM 544 O O . ALA A 1 75 ? 5.603 2.407 7.228 1.00 97.88 75 ALA A O 1
ATOM 545 N N . ILE A 1 76 ? 4.249 3.710 8.467 1.00 98.00 76 ILE A N 1
ATOM 546 C CA . ILE A 1 76 ? 4.119 4.789 7.470 1.00 98.00 76 ILE A CA 1
ATOM 547 C C . ILE A 1 76 ? 5.468 5.471 7.231 1.00 98.00 76 ILE A C 1
ATOM 549 O O . ILE A 1 76 ? 5.887 5.647 6.088 1.00 98.00 76 ILE A O 1
ATOM 553 N N . THR A 1 77 ? 6.176 5.830 8.302 1.00 97.62 77 THR A N 1
ATOM 554 C CA . THR A 1 77 ? 7.472 6.519 8.218 1.00 97.62 77 THR A CA 1
ATOM 555 C C . THR A 1 77 ? 8.510 5.667 7.493 1.00 97.62 77 THR A C 1
ATOM 557 O O . THR A 1 77 ? 9.284 6.175 6.680 1.00 97.62 77 THR A O 1
ATOM 560 N N . SER A 1 78 ? 8.521 4.361 7.762 1.00 95.69 78 SER A N 1
ATOM 561 C CA . SER A 1 78 ? 9.421 3.423 7.094 1.00 95.69 78 SER A CA 1
ATOM 562 C C . SER A 1 78 ? 9.090 3.280 5.611 1.00 95.69 78 SER A C 1
ATOM 564 O O . SER A 1 78 ? 10.006 3.361 4.793 1.00 95.69 78 SER A O 1
ATOM 566 N N . LEU A 1 79 ? 7.804 3.174 5.251 1.00 97.12 79 LEU A N 1
ATOM 567 C CA . LEU A 1 79 ? 7.391 3.134 3.849 1.00 97.12 79 LEU A CA 1
ATOM 568 C C . LEU A 1 79 ? 7.782 4.416 3.107 1.00 97.12 79 LEU A C 1
ATOM 570 O O . LEU A 1 79 ? 8.398 4.327 2.052 1.00 97.12 79 LEU A O 1
ATOM 574 N N . HIS A 1 80 ? 7.511 5.596 3.672 1.00 97.00 80 HIS A N 1
ATOM 575 C CA . HIS A 1 80 ? 7.892 6.873 3.058 1.00 97.00 80 HIS A CA 1
ATOM 576 C C . HIS A 1 80 ? 9.398 6.992 2.806 1.00 97.00 80 HIS A C 1
ATOM 578 O O . HIS A 1 80 ? 9.822 7.531 1.782 1.00 97.00 80 HIS A O 1
ATOM 584 N N . ARG A 1 81 ? 10.219 6.499 3.739 1.00 95.25 81 ARG A N 1
ATOM 585 C CA . ARG A 1 81 ? 11.678 6.520 3.602 1.00 95.25 81 ARG A CA 1
ATOM 586 C C . ARG A 1 81 ? 12.131 5.670 2.417 1.00 95.25 81 ARG A C 1
ATOM 588 O O . ARG A 1 81 ? 12.915 6.136 1.593 1.00 95.25 81 ARG A O 1
ATOM 595 N N . GLU A 1 82 ? 11.622 4.446 2.325 1.00 94.38 82 GLU A N 1
ATOM 596 C CA . GLU A 1 82 ? 11.973 3.517 1.249 1.00 94.38 82 GLU A CA 1
ATOM 597 C C . GLU A 1 82 ? 11.405 3.974 -0.102 1.00 94.38 82 GLU A C 1
ATOM 599 O O . GLU A 1 82 ? 12.125 3.992 -1.102 1.00 94.38 82 GLU A O 1
ATOM 604 N N . SER A 1 83 ? 10.156 4.452 -0.134 1.00 94.81 83 SER A N 1
ATOM 605 C CA . SER A 1 83 ? 9.538 4.986 -1.350 1.00 94.81 83 SER A CA 1
ATOM 606 C C . SER A 1 83 ? 10.264 6.227 -1.856 1.00 94.81 83 SER A C 1
ATOM 608 O O . SER A 1 83 ? 10.491 6.347 -3.054 1.00 94.81 83 SER A O 1
ATOM 610 N N . GLY A 1 84 ? 10.696 7.129 -0.969 1.00 91.75 84 GLY A N 1
ATOM 611 C CA . GLY A 1 84 ? 11.484 8.302 -1.354 1.00 91.75 84 GLY A CA 1
ATOM 612 C C . GLY A 1 84 ? 12.804 7.929 -2.037 1.00 91.75 84 GLY A C 1
ATOM 613 O O . GLY A 1 84 ? 13.199 8.560 -3.019 1.00 91.75 84 GLY A O 1
ATOM 614 N N . SER A 1 85 ? 13.457 6.857 -1.579 1.00 89.06 85 SER A N 1
ATOM 615 C CA . SER A 1 85 ? 14.664 6.349 -2.235 1.00 89.06 85 SER A CA 1
ATOM 616 C C . SER A 1 85 ? 14.378 5.764 -3.620 1.00 89.06 85 SER A C 1
ATOM 618 O O . SER A 1 85 ? 15.202 5.938 -4.512 1.00 89.06 85 SER A O 1
ATOM 620 N N . PHE A 1 86 ? 13.248 5.080 -3.813 1.00 92.31 86 PHE A N 1
ATOM 621 C CA . PHE A 1 86 ? 12.877 4.510 -5.112 1.00 92.31 86 PHE A CA 1
ATOM 622 C C . PHE A 1 86 ? 12.445 5.592 -6.113 1.00 92.31 86 PHE A C 1
ATOM 624 O O . PHE A 1 86 ? 12.908 5.603 -7.247 1.00 92.31 86 PHE A O 1
ATOM 631 N N . LEU A 1 87 ? 11.626 6.554 -5.677 1.00 91.69 87 LEU A N 1
ATOM 632 C CA . LEU A 1 87 ? 11.066 7.623 -6.518 1.00 91.69 87 LEU A CA 1
ATOM 633 C C . LEU A 1 87 ? 12.116 8.586 -7.089 1.00 91.69 87 LEU A C 1
ATOM 635 O O . LEU A 1 87 ? 11.843 9.302 -8.049 1.00 91.69 87 LEU A O 1
ATOM 639 N N . THR A 1 88 ? 13.307 8.628 -6.495 1.00 88.38 88 THR A N 1
ATOM 640 C CA . THR A 1 88 ? 14.431 9.432 -6.996 1.00 88.38 88 THR A CA 1
ATOM 641 C C . THR A 1 88 ? 15.299 8.681 -8.010 1.00 88.38 88 THR A C 1
ATOM 643 O O . THR A 1 88 ? 16.159 9.291 -8.647 1.00 88.38 88 THR A O 1
ATOM 646 N N . SER A 1 89 ? 15.066 7.378 -8.198 1.00 83.94 89 SER A N 1
ATOM 647 C CA . SER A 1 89 ? 15.752 6.543 -9.182 1.00 83.94 89 SER A CA 1
ATOM 648 C C . SER A 1 89 ? 15.025 6.583 -10.526 1.00 83.94 89 SER A C 1
ATOM 650 O O . SER A 1 89 ? 13.801 6.479 -10.593 1.00 83.94 89 SER A O 1
ATOM 652 N N . ARG A 1 90 ? 15.774 6.733 -11.626 1.00 84.31 90 ARG A N 1
ATOM 653 C CA . ARG A 1 90 ? 15.206 6.668 -12.979 1.00 84.31 90 ARG A CA 1
ATOM 654 C C . ARG A 1 90 ? 15.164 5.203 -13.435 1.00 84.31 90 ARG A C 1
ATOM 656 O O . ARG A 1 90 ? 16.228 4.572 -13.445 1.00 84.31 90 ARG A O 1
ATOM 663 N N . PRO A 1 91 ? 13.999 4.671 -13.855 1.00 90.31 91 PRO A N 1
ATOM 664 C CA . PRO A 1 91 ? 13.931 3.318 -14.391 1.00 90.31 91 PRO A CA 1
ATOM 665 C C . PRO A 1 91 ? 14.719 3.200 -15.709 1.00 90.31 91 PRO A C 1
ATOM 667 O O . PRO A 1 91 ? 14.930 4.209 -16.391 1.00 90.31 91 PRO A O 1
ATOM 670 N N . PRO A 1 92 ? 15.131 1.980 -16.091 1.00 89.44 92 PRO A N 1
ATOM 671 C CA . PRO A 1 92 ? 15.528 1.667 -17.460 1.00 89.44 92 PRO A CA 1
ATOM 672 C C . PRO A 1 92 ? 14.467 2.113 -18.478 1.00 89.44 92 PRO A C 1
ATOM 674 O O . PRO A 1 92 ? 13.271 2.107 -18.173 1.00 89.44 92 PRO A O 1
ATOM 677 N N . ASP A 1 93 ? 14.892 2.465 -19.694 1.00 89.50 93 ASP A N 1
ATOM 678 C CA . ASP A 1 93 ? 13.998 3.022 -20.723 1.00 89.50 93 ASP A CA 1
ATOM 679 C C . ASP A 1 93 ? 12.879 2.040 -21.153 1.00 89.50 93 ASP A C 1
ATOM 681 O O . ASP A 1 93 ? 11.821 2.464 -21.611 1.00 89.50 93 ASP A O 1
ATOM 685 N N . ASP A 1 94 ? 13.058 0.729 -20.976 1.00 89.75 94 ASP A N 1
ATOM 686 C CA . ASP A 1 94 ? 12.054 -0.309 -21.255 1.00 89.75 94 ASP A CA 1
ATOM 687 C C . ASP A 1 94 ? 11.132 -0.624 -20.059 1.00 89.75 94 ASP A C 1
ATOM 689 O O . ASP A 1 94 ? 10.185 -1.398 -20.192 1.00 89.75 94 ASP A O 1
ATOM 693 N N . ARG A 1 95 ? 11.369 -0.009 -18.891 1.00 92.38 95 ARG A N 1
ATOM 694 C CA . ARG A 1 95 ? 10.681 -0.318 -17.622 1.00 92.38 95 ARG A CA 1
ATOM 695 C C . ARG A 1 95 ? 9.753 0.775 -17.111 1.00 92.38 95 ARG A C 1
ATOM 697 O O . ARG A 1 95 ? 9.230 0.654 -16.007 1.00 92.38 95 ARG A O 1
ATOM 704 N N . HIS A 1 96 ? 9.483 1.813 -17.898 1.00 92.81 96 HIS A N 1
ATOM 705 C CA . HIS A 1 96 ? 8.588 2.902 -17.487 1.00 92.81 96 HIS A CA 1
ATOM 706 C C . HIS A 1 96 ? 7.202 2.411 -17.039 1.00 92.81 96 HIS A C 1
ATOM 708 O O . HIS A 1 96 ? 6.735 2.806 -15.977 1.00 92.81 96 HIS A O 1
ATOM 714 N N . THR A 1 97 ? 6.577 1.491 -17.779 1.00 95.06 97 THR A N 1
ATOM 715 C CA . THR A 1 97 ? 5.251 0.963 -17.417 1.00 95.06 97 THR A CA 1
ATOM 716 C C . THR A 1 97 ? 5.260 0.175 -16.107 1.00 95.06 97 THR A C 1
ATOM 718 O O . THR A 1 97 ? 4.342 0.316 -15.301 1.00 95.06 97 THR A O 1
ATOM 721 N N . ASP A 1 98 ? 6.2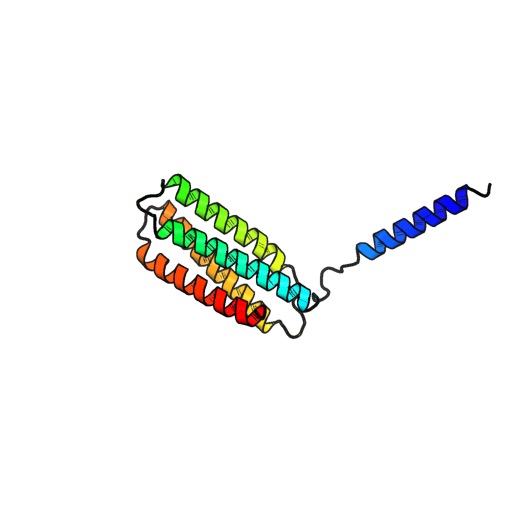83 -0.649 -15.873 1.00 95.38 98 ASP A N 1
ATOM 722 C CA . ASP A 1 98 ? 6.404 -1.389 -14.614 1.00 95.38 98 ASP A CA 1
ATOM 723 C C . ASP A 1 98 ? 6.694 -0.433 -13.452 1.00 95.38 98 ASP A C 1
ATOM 725 O O . ASP A 1 98 ? 6.111 -0.562 -12.379 1.00 95.38 98 ASP A O 1
ATOM 729 N N . ASN A 1 99 ? 7.527 0.582 -13.684 1.00 95.38 99 ASN A N 1
ATOM 730 C CA . ASN A 1 99 ? 7.800 1.632 -12.713 1.00 95.38 99 ASN A CA 1
ATOM 731 C C . ASN A 1 99 ? 6.528 2.385 -12.310 1.00 95.38 99 ASN A C 1
ATOM 733 O O . ASN A 1 99 ? 6.286 2.564 -11.121 1.00 95.38 99 ASN A O 1
ATOM 737 N N . ASP A 1 100 ? 5.688 2.771 -13.270 1.00 96.25 100 ASP A N 1
ATOM 738 C CA . ASP A 1 100 ? 4.422 3.456 -12.992 1.00 96.25 100 ASP A CA 1
ATOM 739 C C . ASP A 1 100 ? 3.485 2.593 -12.138 1.00 96.25 100 ASP A C 1
ATOM 741 O O . ASP A 1 100 ? 2.838 3.101 -11.222 1.00 96.25 100 ASP A O 1
ATOM 745 N N . ARG A 1 101 ? 3.456 1.274 -12.377 1.00 97.56 101 ARG A N 1
ATOM 746 C CA . ARG A 1 101 ? 2.695 0.325 -11.547 1.00 97.56 101 ARG A CA 1
ATOM 747 C C . ARG A 1 101 ? 3.232 0.254 -10.122 1.00 97.56 101 ARG A C 1
ATOM 749 O O . ARG A 1 101 ? 2.438 0.290 -9.188 1.00 97.56 101 ARG A O 1
ATOM 756 N N . VAL A 1 102 ? 4.556 0.191 -9.949 1.00 97.19 102 VAL A N 1
ATOM 757 C CA . VAL A 1 102 ? 5.184 0.219 -8.617 1.00 97.19 102 VAL A CA 1
ATOM 758 C C . VAL A 1 102 ? 4.837 1.521 -7.901 1.00 97.19 102 VAL A C 1
ATOM 760 O O . VAL A 1 102 ? 4.358 1.486 -6.773 1.00 97.19 102 VAL A O 1
ATOM 763 N N . VAL A 1 103 ? 4.995 2.671 -8.557 1.00 97.38 103 VAL A N 1
ATOM 764 C CA . VAL A 1 103 ? 4.678 3.982 -7.969 1.00 97.38 103 VAL A CA 1
ATOM 765 C C . VAL A 1 103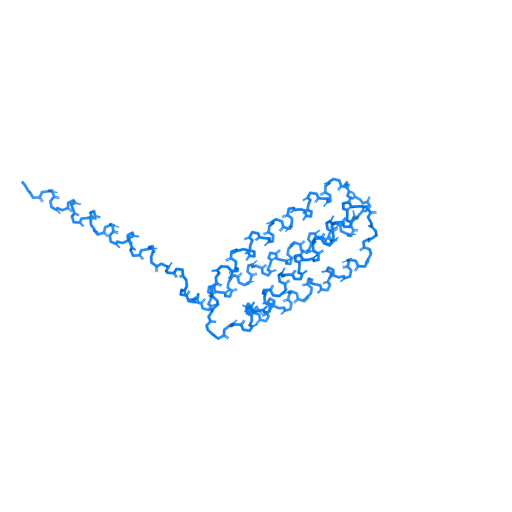 ? 3.202 4.091 -7.582 1.00 97.38 103 VAL A C 1
ATOM 767 O O . VAL A 1 103 ? 2.898 4.549 -6.479 1.00 97.38 103 VAL A O 1
ATOM 770 N N . ALA A 1 104 ? 2.288 3.640 -8.445 1.00 97.94 104 ALA A N 1
ATOM 771 C CA . ALA A 1 104 ? 0.859 3.623 -8.149 1.00 97.94 104 ALA A CA 1
ATOM 772 C C . ALA A 1 104 ? 0.547 2.750 -6.923 1.00 97.94 104 ALA A C 1
ATOM 774 O O . ALA A 1 104 ? -0.098 3.223 -5.986 1.00 97.94 104 ALA A O 1
ATOM 775 N N . ALA A 1 105 ? 1.082 1.527 -6.876 1.00 97.94 105 ALA A N 1
ATOM 776 C CA . ALA A 1 105 ? 0.875 0.609 -5.760 1.00 97.94 105 ALA A CA 1
ATOM 777 C C . ALA A 1 105 ? 1.440 1.156 -4.433 1.00 97.94 105 ALA A C 1
ATOM 779 O O . ALA A 1 105 ? 0.797 1.044 -3.389 1.00 97.94 105 ALA A O 1
ATOM 780 N N . LEU A 1 106 ? 2.600 1.826 -4.458 1.00 98.00 106 LEU A N 1
ATOM 781 C CA . LEU A 1 106 ? 3.154 2.510 -3.281 1.00 98.00 106 LEU A CA 1
ATOM 782 C C . LEU A 1 106 ? 2.250 3.655 -2.799 1.00 98.00 106 LEU A C 1
ATOM 784 O O . LEU A 1 106 ? 2.066 3.837 -1.590 1.00 98.00 106 LEU A O 1
ATOM 788 N N . GLY A 1 107 ? 1.666 4.418 -3.726 1.00 97.56 107 GLY A N 1
ATOM 789 C CA . GLY A 1 107 ? 0.704 5.477 -3.414 1.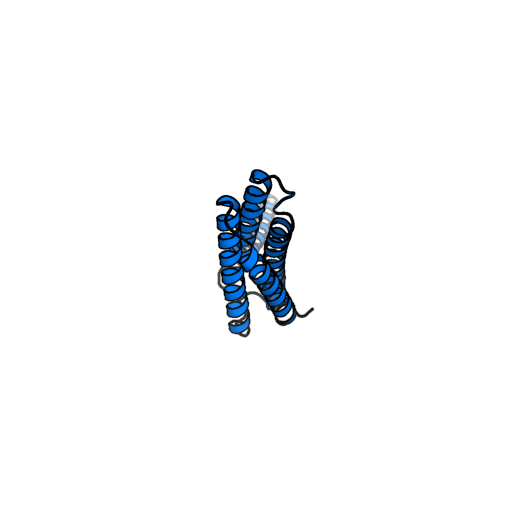00 97.56 107 GLY A CA 1
ATOM 790 C C . GLY A 1 107 ? -0.581 4.938 -2.778 1.00 97.56 107 GLY A C 1
ATOM 791 O O . GLY A 1 107 ? -1.069 5.492 -1.786 1.00 97.56 107 GLY A O 1
ATOM 792 N N . GLU A 1 108 ? -1.102 3.827 -3.296 1.00 98.12 108 GLU A N 1
ATOM 793 C CA . GLU A 1 108 ? -2.270 3.136 -2.742 1.00 98.12 108 GLU A CA 1
ATOM 794 C C . GLU A 1 108 ? -1.990 2.572 -1.344 1.00 98.12 108 GLU A C 1
ATOM 796 O O . GLU A 1 108 ? -2.759 2.837 -0.414 1.00 98.12 108 GLU A O 1
ATOM 801 N N . ALA A 1 109 ? -0.858 1.887 -1.156 1.00 98.31 109 ALA A N 1
ATOM 802 C CA . ALA A 1 109 ? -0.436 1.360 0.141 1.00 98.31 109 ALA A CA 1
ATOM 803 C C . ALA A 1 109 ? -0.295 2.475 1.190 1.00 98.31 109 ALA A C 1
ATOM 805 O O . ALA A 1 109 ? -0.819 2.366 2.299 1.00 98.31 109 ALA A O 1
ATOM 806 N N . THR A 1 110 ? 0.340 3.591 0.822 1.00 98.06 110 THR A N 1
ATOM 807 C CA . THR A 1 110 ? 0.497 4.769 1.690 1.00 98.06 110 THR A CA 1
ATOM 808 C C . THR A 1 110 ? -0.853 5.378 2.075 1.00 98.06 110 THR A C 1
ATOM 810 O O . THR A 1 110 ? -1.104 5.678 3.248 1.00 98.06 110 THR A O 1
ATOM 813 N N . THR A 1 111 ? -1.754 5.528 1.101 1.00 98.19 111 THR A N 1
ATOM 814 C CA . THR A 1 111 ? -3.114 6.034 1.332 1.00 98.19 111 THR A CA 1
ATOM 815 C C . THR A 1 111 ? -3.872 5.133 2.302 1.00 98.19 111 THR A C 1
ATOM 817 O O . THR A 1 111 ? -4.520 5.617 3.234 1.00 98.19 111 THR A O 1
ATOM 820 N N . LEU A 1 112 ? -3.779 3.819 2.113 1.00 98.38 112 LEU A N 1
ATOM 821 C CA . LEU A 1 112 ? -4.459 2.848 2.952 1.00 98.38 112 LEU A CA 1
ATOM 822 C C . LEU A 1 112 ? -3.897 2.820 4.377 1.00 98.38 112 LEU A C 1
ATOM 824 O O . LEU A 1 112 ? -4.675 2.881 5.328 1.00 98.38 112 LEU A O 1
ATOM 828 N N . LEU A 1 113 ? -2.572 2.818 4.543 1.00 98.19 113 LEU A N 1
ATOM 829 C CA . LEU A 1 113 ? -1.927 2.905 5.857 1.00 98.19 113 LEU A CA 1
ATOM 830 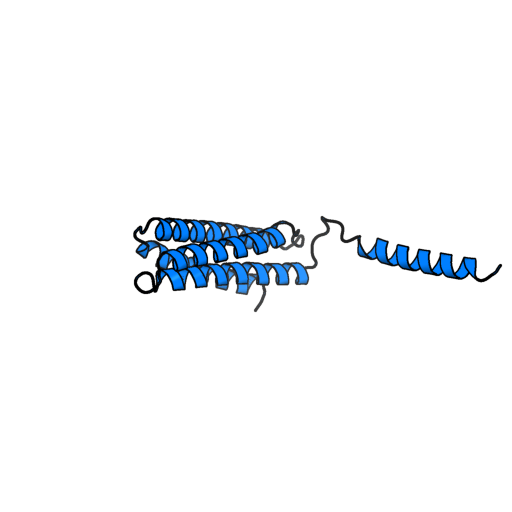C C . LEU A 1 113 ? -2.336 4.173 6.608 1.00 98.19 113 LEU A C 1
ATOM 832 O O . LEU A 1 113 ? -2.644 4.115 7.797 1.00 98.19 113 LEU A O 1
ATOM 836 N N . THR A 1 114 ? -2.424 5.305 5.910 1.00 98.06 114 THR A N 1
ATOM 837 C CA . THR A 1 114 ? -2.875 6.575 6.496 1.00 98.06 114 THR A CA 1
ATOM 838 C C . THR A 1 114 ? -4.332 6.495 6.961 1.00 98.06 114 THR A C 1
ATOM 840 O O . THR A 1 114 ? -4.664 6.964 8.054 1.00 98.06 114 THR A O 1
ATOM 843 N N . ARG A 1 115 ? -5.211 5.855 6.175 1.00 98.12 115 ARG A N 1
ATOM 844 C CA . ARG A 1 115 ? -6.610 5.608 6.565 1.00 98.12 115 ARG A CA 1
ATOM 845 C C . ARG A 1 115 ? -6.708 4.702 7.789 1.00 98.12 115 ARG A C 1
ATOM 847 O O . ARG A 1 115 ? -7.477 5.013 8.692 1.00 98.12 115 ARG A O 1
ATOM 854 N N . VAL A 1 116 ? -5.920 3.626 7.842 1.00 98.00 116 VAL A N 1
ATOM 855 C CA . VAL A 1 116 ? -5.851 2.728 9.007 1.00 98.00 116 VAL A CA 1
ATOM 856 C C . VAL A 1 116 ? -5.358 3.473 10.239 1.00 98.00 116 VAL A C 1
ATOM 858 O O . VAL A 1 116 ? -6.027 3.439 11.264 1.00 98.00 116 VAL A O 1
ATOM 861 N N . SER A 1 117 ? -4.249 4.206 10.128 1.00 97.81 117 SER A N 1
ATOM 862 C CA . SER A 1 117 ? -3.698 5.024 11.214 1.00 97.81 117 SER A CA 1
ATOM 863 C C . SER A 1 117 ? -4.723 6.021 11.753 1.00 97.81 117 SER A C 1
ATOM 865 O O . SER A 1 117 ? -4.921 6.103 12.962 1.00 97.81 117 SER A O 1
ATOM 867 N N . THR A 1 118 ? -5.450 6.700 10.865 1.00 97.75 118 THR A N 1
ATOM 868 C CA . THR A 1 118 ? -6.496 7.660 11.244 1.00 97.75 118 THR A CA 1
ATOM 869 C C . THR A 1 118 ? -7.680 6.972 11.924 1.00 97.75 118 THR A C 1
ATOM 871 O O . THR A 1 118 ? -8.151 7.448 12.954 1.00 97.75 118 THR A O 1
ATOM 874 N N . ALA A 1 119 ? -8.159 5.850 11.380 1.00 96.75 119 ALA A N 1
ATOM 875 C CA . ALA A 1 119 ? -9.268 5.100 11.962 1.00 96.75 119 ALA A CA 1
ATOM 876 C C . ALA A 1 119 ? -8.911 4.549 13.349 1.00 96.75 119 ALA A C 1
ATOM 878 O O . ALA A 1 119 ? -9.694 4.704 14.282 1.00 96.75 119 ALA A O 1
ATOM 879 N N . VAL A 1 120 ? -7.713 3.976 13.497 1.00 96.38 120 VAL A N 1
ATOM 880 C CA . VAL A 1 120 ? -7.208 3.472 14.779 1.00 96.38 120 VAL A CA 1
ATOM 881 C C . VAL A 1 120 ? -7.049 4.613 15.776 1.00 96.38 120 VAL A C 1
ATOM 883 O O . VAL A 1 120 ? -7.599 4.512 16.863 1.00 96.38 120 VAL A O 1
ATOM 886 N N . ALA A 1 121 ? -6.399 5.723 15.409 1.00 96.25 121 ALA A N 1
ATOM 887 C CA . ALA A 1 121 ? -6.223 6.879 16.294 1.00 96.25 121 ALA A CA 1
ATOM 888 C C . ALA A 1 121 ? -7.558 7.504 16.740 1.00 96.25 121 ALA A C 1
ATOM 890 O O . ALA A 1 121 ? -7.676 7.983 17.864 1.00 96.25 121 ALA A O 1
ATOM 891 N N . ALA A 1 122 ? -8.579 7.470 15.881 1.00 95.94 122 ALA A N 1
ATOM 892 C CA . ALA A 1 122 ? -9.919 7.952 16.201 1.00 95.94 122 ALA A CA 1
ATOM 893 C C . ALA A 1 122 ? -10.788 6.930 16.961 1.00 95.94 122 ALA A C 1
ATOM 895 O O . ALA A 1 122 ? -11.929 7.254 17.288 1.00 95.94 122 ALA A O 1
ATOM 896 N N . ASN A 1 123 ? -10.298 5.707 17.217 1.00 91.88 123 ASN A N 1
ATOM 897 C CA . ASN A 1 123 ? -11.106 4.569 17.683 1.00 91.88 123 ASN A CA 1
ATOM 898 C C . ASN A 1 123 ? -12.376 4.353 16.831 1.00 91.88 123 ASN A C 1
ATOM 900 O O . ASN A 1 123 ? -13.451 4.035 17.341 1.00 91.88 123 ASN A O 1
ATOM 904 N N . ALA A 1 124 ? -12.262 4.571 15.520 1.00 91.31 124 ALA A N 1
ATOM 905 C CA . ALA A 1 124 ? -13.339 4.369 14.562 1.00 91.31 124 ALA A CA 1
ATOM 906 C C . ALA A 1 124 ? -13.426 2.898 14.124 1.00 91.31 124 ALA A C 1
ATOM 908 O O . ALA A 1 124 ? -12.489 2.120 14.288 1.00 91.31 124 ALA A O 1
ATOM 909 N N . GLY A 1 125 ? -14.548 2.510 13.513 1.00 87.25 125 GLY A N 1
ATOM 910 C CA . GLY A 1 125 ? -14.723 1.156 12.986 1.00 87.25 125 GLY A CA 1
ATOM 911 C C . GLY A 1 125 ? -13.722 0.823 11.871 1.00 87.25 125 GLY A C 1
ATOM 912 O O . GLY A 1 125 ? -13.666 1.509 10.852 1.00 87.25 125 GLY A O 1
ATOM 913 N N . THR A 1 126 ? -12.970 -0.267 12.036 1.00 92.44 126 THR A N 1
ATOM 914 C CA . THR A 1 126 ? -11.8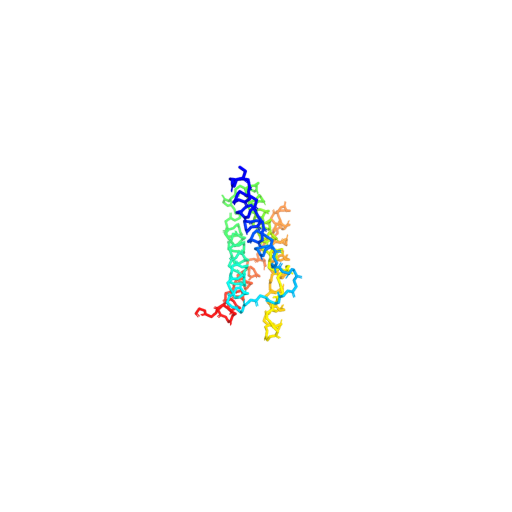82 -0.693 11.131 1.00 92.44 126 THR A CA 1
ATOM 915 C C . THR A 1 126 ? -12.225 -1.909 10.263 1.00 92.44 126 THR A C 1
ATOM 917 O O . THR A 1 126 ? -11.412 -2.335 9.443 1.00 92.44 126 THR A O 1
ATOM 920 N N . ALA A 1 127 ? -13.433 -2.469 10.390 1.00 90.81 127 ALA A N 1
ATOM 921 C CA . ALA A 1 127 ? -13.808 -3.728 9.740 1.00 90.81 127 ALA A CA 1
ATOM 922 C C . ALA A 1 127 ? -13.614 -3.714 8.210 1.00 90.81 127 ALA A C 1
ATOM 924 O O . ALA A 1 127 ? -13.028 -4.641 7.658 1.00 90.81 127 ALA A O 1
ATOM 925 N N . ALA A 1 128 ? -14.026 -2.638 7.531 1.00 90.81 128 ALA A N 1
ATOM 926 C CA . ALA A 1 128 ? -13.846 -2.490 6.082 1.00 90.81 128 ALA A CA 1
ATOM 927 C C . ALA A 1 128 ? -12.369 -2.315 5.663 1.00 90.81 128 ALA A C 1
ATOM 929 O O . ALA A 1 128 ? -11.989 -2.622 4.531 1.00 90.81 128 ALA A O 1
ATOM 930 N N . LEU A 1 129 ? -11.521 -1.830 6.576 1.00 95.75 129 LEU A N 1
ATOM 931 C CA . LEU A 1 129 ? -10.102 -1.612 6.311 1.00 95.75 129 LEU A CA 1
ATOM 932 C C . LEU A 1 129 ? -9.303 -2.914 6.366 1.00 95.75 129 LEU A C 1
ATOM 934 O O . LEU A 1 129 ? -8.344 -3.036 5.615 1.00 95.75 129 LEU A O 1
ATOM 938 N N . ARG A 1 130 ? -9.722 -3.905 7.167 1.00 95.94 130 ARG A N 1
ATOM 939 C CA . ARG A 1 130 ? -9.086 -5.238 7.200 1.00 95.94 130 ARG A CA 1
ATOM 940 C C . ARG A 1 130 ? -9.052 -5.876 5.817 1.00 95.94 130 ARG A C 1
ATOM 942 O O . ARG A 1 130 ? -8.002 -6.323 5.364 1.00 95.94 130 ARG A O 1
ATOM 949 N N . GLU A 1 131 ? -10.192 -5.849 5.131 1.00 95.50 131 GLU A N 1
ATOM 950 C CA . GLU A 1 131 ? -10.305 -6.394 3.780 1.00 95.50 131 GLU A CA 1
ATOM 951 C C . GLU A 1 131 ? -9.449 -5.626 2.780 1.00 95.50 131 GLU A C 1
ATOM 953 O O . GLU A 1 131 ? -8.742 -6.219 1.970 1.00 95.50 131 GLU A O 1
ATOM 958 N N . SER A 1 132 ? -9.471 -4.297 2.880 1.00 97.38 132 SER A N 1
ATOM 959 C CA . SER A 1 132 ? -8.677 -3.435 2.008 1.00 97.38 132 SER A CA 1
ATOM 960 C C . SER A 1 132 ? -7.176 -3.686 2.188 1.00 97.38 132 SER A C 1
ATOM 962 O O . SER A 1 132 ? -6.451 -3.738 1.201 1.00 97.38 132 SER A O 1
ATOM 964 N N . VAL A 1 133 ? -6.707 -3.868 3.431 1.00 98.00 133 VAL A N 1
ATOM 965 C CA . VAL A 1 133 ? -5.292 -4.147 3.747 1.00 98.00 133 VAL A CA 1
ATOM 966 C C . VAL A 1 133 ? -4.878 -5.509 3.220 1.00 98.00 133 VAL A C 1
ATOM 968 O O . VAL A 1 133 ? -3.819 -5.615 2.609 1.00 98.00 133 VAL A O 1
ATOM 971 N N . ARG A 1 134 ? -5.717 -6.532 3.409 1.00 96.69 134 ARG A N 1
ATOM 972 C CA . ARG A 1 134 ? -5.472 -7.871 2.867 1.00 96.69 134 ARG A CA 1
ATOM 973 C C . ARG A 1 134 ? -5.344 -7.834 1.348 1.00 96.69 134 ARG A C 1
ATOM 975 O O . ARG A 1 134 ? -4.338 -8.285 0.821 1.00 96.69 134 ARG A O 1
ATOM 982 N N . LYS A 1 135 ? -6.308 -7.213 0.666 1.00 97.31 135 LYS A N 1
ATOM 983 C CA . LYS A 1 135 ? -6.276 -7.080 -0.789 1.00 97.31 135 LYS A CA 1
ATOM 984 C C . LYS A 1 135 ? -5.034 -6.326 -1.275 1.00 97.31 135 LYS A C 1
ATOM 986 O O . LYS A 1 135 ? -4.369 -6.796 -2.183 1.00 97.31 135 LYS A O 1
ATOM 991 N N . ALA A 1 136 ? -4.698 -5.193 -0.659 1.00 97.88 136 ALA A N 1
ATOM 992 C CA . ALA A 1 136 ? -3.516 -4.422 -1.045 1.00 97.88 136 ALA A CA 1
ATOM 993 C C . ALA A 1 136 ? -2.205 -5.197 -0.822 1.00 97.88 136 ALA A C 1
ATOM 995 O O . ALA A 1 136 ? -1.263 -5.037 -1.592 1.00 97.88 136 ALA A O 1
ATOM 996 N N . TYR A 1 137 ? -2.139 -6.030 0.222 1.00 97.75 137 TYR A N 1
ATOM 997 C CA . TYR A 1 137 ? -1.005 -6.923 0.452 1.00 97.75 137 TYR A CA 1
ATOM 998 C C . TYR A 1 137 ? -0.876 -7.949 -0.680 1.00 97.75 137 TYR A C 1
ATOM 1000 O O . TYR A 1 137 ? 0.206 -8.085 -1.245 1.00 97.75 137 TYR A O 1
ATOM 1008 N N . ASP A 1 138 ? -1.979 -8.615 -1.034 1.00 97.44 138 ASP A N 1
ATOM 1009 C CA . ASP A 1 138 ? -2.013 -9.616 -2.105 1.00 97.44 138 ASP A CA 1
ATOM 1010 C C . ASP A 1 138 ? -1.657 -8.978 -3.463 1.00 97.44 138 ASP A C 1
ATOM 1012 O O . ASP A 1 138 ? -0.805 -9.491 -4.182 1.00 97.44 138 ASP A O 1
ATOM 1016 N N . ASP A 1 139 ? -2.225 -7.806 -3.779 1.00 97.69 139 ASP A N 1
ATOM 1017 C CA . ASP A 1 139 ? -1.944 -7.059 -5.014 1.00 97.69 139 ASP A CA 1
ATOM 1018 C C . ASP A 1 139 ? -0.453 -6.653 -5.121 1.00 97.69 139 ASP A C 1
ATOM 1020 O O . ASP A 1 139 ? 0.125 -6.666 -6.214 1.00 97.69 139 ASP A O 1
ATOM 1024 N N . LEU A 1 140 ? 0.195 -6.313 -3.997 1.00 97.31 140 LEU A N 1
ATOM 1025 C CA . LEU A 1 140 ? 1.629 -6.001 -3.953 1.00 97.31 140 LEU A CA 1
ATOM 1026 C C . LEU A 1 140 ? 2.515 -7.236 -4.117 1.00 97.31 140 LEU A C 1
ATOM 1028 O O . LEU A 1 140 ? 3.536 -7.131 -4.795 1.00 97.31 140 LEU A O 1
ATOM 1032 N N . ASP A 1 141 ? 2.153 -8.375 -3.524 1.00 97.12 141 ASP A N 1
ATOM 1033 C CA . ASP A 1 141 ? 2.883 -9.641 -3.694 1.00 97.12 141 ASP A CA 1
ATOM 1034 C C . ASP A 1 141 ? 2.857 -10.095 -5.161 1.00 97.12 141 ASP A C 1
ATOM 1036 O O . ASP A 1 141 ? 3.882 -10.425 -5.769 1.00 97.12 141 ASP A O 1
ATOM 1040 N N . ASP A 1 142 ? 1.682 -9.976 -5.777 1.00 96.88 142 ASP A N 1
ATOM 1041 C CA . ASP A 1 142 ? 1.452 -10.227 -7.194 1.00 96.88 142 ASP A CA 1
ATOM 1042 C C . ASP A 1 142 ? 2.315 -9.323 -8.085 1.00 96.88 142 ASP A C 1
ATOM 1044 O O . ASP A 1 142 ? 2.914 -9.770 -9.071 1.00 96.88 142 ASP A O 1
ATOM 1048 N N . LEU A 1 143 ? 2.365 -8.025 -7.767 1.00 96.75 143 LEU A N 1
ATOM 1049 C CA . LEU A 1 143 ? 3.176 -7.056 -8.499 1.00 96.75 143 LEU A CA 1
ATOM 1050 C C . LEU A 1 143 ? 4.670 -7.326 -8.308 1.00 96.75 143 LEU A C 1
ATOM 1052 O O . LEU A 1 143 ? 5.425 -7.288 -9.281 1.00 96.75 143 LEU A O 1
ATOM 1056 N N . ARG A 1 144 ? 5.092 -7.630 -7.079 1.00 95.50 144 ARG A N 1
ATOM 1057 C CA . ARG A 1 144 ? 6.475 -7.961 -6.734 1.00 95.50 144 ARG A CA 1
ATOM 1058 C C . ARG A 1 144 ? 6.955 -9.168 -7.520 1.00 95.50 144 ARG A C 1
ATOM 1060 O O . ARG A 1 144 ? 7.993 -9.074 -8.165 1.00 95.50 144 ARG A O 1
ATOM 1067 N N . THR A 1 145 ? 6.165 -10.235 -7.575 1.00 94.75 145 THR A N 1
ATOM 1068 C CA . THR A 1 145 ? 6.480 -11.431 -8.368 1.00 94.75 145 THR A CA 1
ATOM 1069 C C . THR A 1 145 ? 6.687 -11.084 -9.849 1.00 94.75 145 THR A C 1
ATOM 1071 O O . THR A 1 145 ? 7.668 -11.499 -10.466 1.00 94.75 145 THR A O 1
ATOM 1074 N N . LYS A 1 146 ? 5.810 -10.244 -10.420 1.00 94.25 146 LYS A N 1
ATOM 1075 C CA . LYS A 1 146 ? 5.872 -9.827 -11.836 1.00 94.25 146 LYS A CA 1
ATOM 1076 C C . LYS A 1 146 ? 7.066 -8.918 -12.154 1.00 94.25 146 LYS A C 1
ATOM 1078 O O . LYS A 1 146 ? 7.603 -8.996 -13.256 1.00 94.25 146 LYS A O 1
ATOM 1083 N N . VAL A 1 147 ? 7.457 -8.044 -11.225 1.00 90.00 147 VAL A N 1
ATOM 1084 C CA . VAL A 1 147 ? 8.494 -7.018 -11.442 1.00 90.00 147 VAL A CA 1
ATOM 1085 C C . VAL A 1 147 ? 9.888 -7.504 -11.036 1.00 90.00 147 VAL A C 1
ATOM 1087 O O . VAL A 1 147 ? 10.859 -7.251 -11.753 1.00 90.00 147 VAL A O 1
ATOM 1090 N N . ALA A 1 148 ? 9.997 -8.207 -9.908 1.00 77.44 148 ALA A N 1
ATOM 1091 C CA . ALA A 1 148 ? 11.263 -8.677 -9.351 1.00 77.44 148 ALA A CA 1
ATOM 1092 C C . ALA A 1 148 ? 11.702 -10.044 -9.907 1.00 77.44 148 ALA A C 1
ATOM 1094 O O . ALA A 1 148 ? 12.894 -10.340 -9.880 1.00 77.44 148 ALA A O 1
ATOM 1095 N N . GLY A 1 149 ? 10.784 -10.837 -10.476 1.00 65.31 149 GLY A N 1
ATOM 1096 C CA . GLY A 1 149 ? 11.108 -12.106 -11.137 1.00 65.31 149 GLY A CA 1
ATOM 1097 C C . GLY A 1 149 ? 11.523 -13.222 -10.176 1.00 65.31 149 GLY A C 1
ATOM 1098 O O . GLY A 1 149 ? 12.506 -13.913 -10.446 1.00 65.31 149 GLY A O 1
ATOM 1099 N N . SER A 1 150 ? 10.803 -13.372 -9.061 1.00 47.16 150 SER A N 1
ATOM 1100 C CA . SER A 1 150 ? 10.902 -14.543 -8.176 1.00 47.16 150 SER A CA 1
ATOM 1101 C C . SER A 1 150 ? 10.270 -15.783 -8.796 1.00 47.16 150 SER A C 1
ATOM 1103 O O . SER A 1 150 ? 9.128 -15.643 -9.293 1.00 47.16 150 SER A O 1
#

Secondary structure (DSSP, 8-state):
--HHHHHHHHHHHHHHHHHHHT---TTSPPPHHHHHHHHHHHHHHHHHHHHHHHHHHHTTTTS-HHHHHHHHHHHHHHHHHHHHHHHTSPPPTT-HHHHHHHHHHHHHHHHHHHHHHHHHHTT---HHHHHHHHHHHHHHHHHHHHHH--

Radius of gyration: 22.23 Å; chains: 1; bounding box: 79×32×45 Å

pLDDT: mean 86.61, std 16.68, range [46.19, 98.5]

Foldseek 3Di:
DPVVVVVVVVVVVVVVVVVVVPPPPQPDADDLLVLLVLLLVLLVLLLVLLVQLLVCLVCVPPDDLVVSLVSLVVSLVSNCVSLVVNVSHHHDPVCPVLSVVSNVLSVLSNVLSVVSSVCSNVVHDCVVSSVVSVVSSVVSVVSSCVRNVD

Sequence (150 aa):
MRRAGALVAVLLVVLLVLLCACTTRAGSPAGESAWREQADKVLGAAMSSLGTARVVLENDTDLPHPYAVVTLQDAITSLHRESGSFLTSRPPDDRHTDNDRVVAALGEATTLLTRVSTAVAANAGTAALRESVRKAYDDLDDLRTKVAGS